Protein AF-A0A940TWQ4-F1 (afdb_monomer_lite)

pLDDT: mean 71.36, std 13.62, range [40.09, 89.25]

Sequence (81 aa):
MDSRGILQVRSRGTIKNYYLQAPSITIGRLDDNPIVLHDSQVSRQHARIDWVRKSPASMPESTGPKDRRASQTWAVPTEAC

Radius of gyration: 29.44 Å; chains: 1; bounding box: 81×63×42 Å

Secondary structure (DSSP, 8-state):
----EEEEEEETTEEEEEEE-SSEEEEESSTTSSEE---TTS-SS-EEEE-----GGGS----------------------

Structure (mmCIF, N/CA/C/O backbone):
data_AF-A0A940TWQ4-F1
#
_entry.id   AF-A0A940TWQ4-F1
#
loop_
_atom_site.group_PDB
_atom_site.id
_atom_site.type_symbol
_atom_site.label_atom_id
_atom_site.label_alt_id
_atom_site.label_comp_id
_atom_site.label_asym_id
_atom_site.label_entity_id
_atom_site.label_seq_id
_atom_site.pdbx_PDB_ins_code
_atom_site.Cartn_x
_atom_site.Cartn_y
_atom_site.Cartn_z
_atom_site.occupancy
_atom_site.B_iso_or_equiv
_atom_site.auth_seq_id
_atom_site.auth_comp_id
_atom_site.auth_asym_id
_atom_site.auth_atom_id
_atom_site.pdbx_PDB_model_num
ATOM 1 N N . MET A 1 1 ? 14.156 -13.844 -5.616 1.00 50.25 1 MET A N 1
ATOM 2 C CA . MET A 1 1 ? 13.046 -13.153 -4.919 1.00 50.25 1 MET A CA 1
ATOM 3 C C . MET A 1 1 ? 13.548 -11.768 -4.558 1.00 50.25 1 MET A C 1
ATOM 5 O O . MET A 1 1 ? 14.078 -11.564 -3.476 1.00 50.25 1 MET A O 1
ATOM 9 N N . ASP A 1 2 ? 13.462 -10.841 -5.502 1.00 60.47 2 ASP A N 1
ATOM 10 C CA . ASP A 1 2 ? 14.123 -9.540 -5.421 1.00 60.47 2 ASP A CA 1
ATOM 11 C C . ASP A 1 2 ? 13.201 -8.538 -4.723 1.00 60.47 2 ASP A C 1
ATOM 13 O O . ASP A 1 2 ? 12.476 -7.766 -5.349 1.00 60.47 2 ASP A O 1
ATOM 17 N N . SER A 1 3 ? 13.169 -8.595 -3.392 1.00 64.94 3 SER A N 1
ATOM 18 C CA . SER A 1 3 ? 12.529 -7.560 -2.581 1.00 64.94 3 SER A CA 1
ATOM 19 C C . SER A 1 3 ? 13.310 -6.255 -2.733 1.00 64.94 3 SER A C 1
ATOM 21 O O . SER A 1 3 ? 14.460 -6.168 -2.307 1.00 64.94 3 SER A O 1
ATOM 23 N N . ARG A 1 4 ? 12.684 -5.236 -3.332 1.00 72.31 4 ARG A N 1
ATOM 24 C CA . ARG A 1 4 ? 13.304 -3.920 -3.588 1.00 72.31 4 ARG A CA 1
ATOM 25 C C . ARG A 1 4 ? 13.384 -3.038 -2.340 1.00 72.31 4 ARG A C 1
ATOM 27 O O . ARG A 1 4 ? 14.087 -2.035 -2.335 1.00 72.31 4 ARG A O 1
ATOM 34 N N . GLY A 1 5 ? 12.660 -3.408 -1.286 1.00 82.00 5 GLY A N 1
ATOM 35 C CA . GLY A 1 5 ? 12.648 -2.717 -0.003 1.00 82.00 5 GLY A CA 1
ATOM 36 C C . GLY A 1 5 ? 11.632 -3.319 0.964 1.00 82.00 5 GLY A C 1
ATOM 37 O O . GLY A 1 5 ? 10.880 -4.234 0.613 1.00 82.00 5 GLY A O 1
ATOM 38 N N . ILE A 1 6 ? 11.608 -2.789 2.186 1.00 87.62 6 ILE A N 1
ATOM 39 C CA . ILE A 1 6 ? 10.668 -3.179 3.242 1.00 87.62 6 ILE A CA 1
ATOM 40 C C . ILE A 1 6 ? 9.815 -1.962 3.596 1.00 87.62 6 ILE A C 1
ATOM 42 O O . ILE A 1 6 ? 10.349 -0.900 3.910 1.00 87.62 6 ILE A O 1
ATOM 46 N N . LEU A 1 7 ? 8.494 -2.128 3.577 1.00 85.69 7 LEU A N 1
ATOM 47 C CA . LEU A 1 7 ? 7.551 -1.160 4.124 1.00 85.69 7 LEU A CA 1
ATOM 48 C C . LEU A 1 7 ? 7.185 -1.574 5.548 1.00 85.69 7 LEU A C 1
ATOM 50 O O . LEU A 1 7 ? 6.522 -2.590 5.758 1.00 85.69 7 LEU A O 1
ATOM 54 N N . GLN A 1 8 ? 7.606 -0.775 6.525 1.00 87.94 8 GLN A N 1
ATOM 55 C CA . GLN A 1 8 ? 7.209 -0.948 7.917 1.00 87.94 8 GLN A CA 1
ATOM 56 C C . GLN A 1 8 ? 5.983 -0.084 8.217 1.00 87.94 8 GLN A C 1
ATOM 58 O O . GLN A 1 8 ? 6.066 1.142 8.210 1.00 87.94 8 GLN A O 1
ATOM 63 N N . VAL A 1 9 ? 4.858 -0.721 8.532 1.00 84.00 9 VAL A N 1
ATOM 64 C CA . VAL A 1 9 ? 3.641 -0.040 8.977 1.00 84.00 9 VAL A CA 1
ATOM 65 C C . VAL A 1 9 ? 3.514 -0.172 10.490 1.00 84.00 9 VAL A C 1
ATOM 67 O O . VAL A 1 9 ? 3.525 -1.279 11.028 1.00 84.00 9 VAL A O 1
ATOM 70 N N . ARG A 1 10 ? 3.385 0.962 11.181 1.00 86.44 10 ARG A N 1
ATOM 71 C CA . ARG A 1 10 ? 3.169 1.032 12.631 1.00 86.44 10 ARG A CA 1
ATOM 72 C C . ARG A 1 10 ? 1.729 1.467 12.884 1.00 86.44 10 ARG A C 1
ATOM 74 O O . ARG A 1 10 ? 1.377 2.596 12.567 1.00 86.44 10 ARG A O 1
ATOM 81 N N . SER A 1 11 ? 0.899 0.584 13.433 1.00 78.44 11 SER A N 1
ATOM 82 C CA . SER A 1 11 ? -0.496 0.891 13.774 1.00 78.44 11 SER A CA 1
ATOM 83 C C . SER A 1 11 ? -0.858 0.322 15.142 1.00 78.44 11 SER A C 1
ATOM 85 O O . SER A 1 11 ? -0.581 -0.844 15.404 1.00 78.44 11 SER A O 1
ATOM 87 N N . ARG A 1 12 ? -1.471 1.141 16.011 1.00 78.50 12 ARG A N 1
ATOM 88 C CA . ARG A 1 12 ? -1.989 0.769 17.350 1.00 78.50 12 ARG A CA 1
ATOM 89 C C . ARG A 1 12 ? -1.058 -0.146 18.170 1.00 78.50 12 ARG A C 1
ATOM 91 O O . ARG A 1 12 ? -1.500 -1.116 18.772 1.00 78.50 12 ARG A O 1
ATOM 98 N N . GLY A 1 13 ? 0.245 0.135 18.158 1.00 83.50 13 GLY A N 1
ATOM 99 C CA . GLY A 1 13 ? 1.255 -0.656 18.880 1.00 83.50 13 GLY A CA 1
ATOM 100 C C . GLY A 1 13 ? 1.713 -1.941 18.178 1.00 83.50 13 GLY A C 1
ATOM 101 O O . GLY A 1 13 ? 2.626 -2.601 18.659 1.00 83.50 13 GLY A O 1
ATOM 102 N N . THR A 1 14 ? 1.147 -2.279 17.019 1.00 83.56 14 THR A N 1
ATOM 103 C CA . THR A 1 14 ? 1.610 -3.372 16.158 1.00 83.56 14 THR A CA 1
ATOM 104 C C . THR A 1 14 ? 2.517 -2.833 15.057 1.00 83.56 14 THR A C 1
ATOM 106 O O . THR A 1 14 ? 2.206 -1.833 14.403 1.00 83.56 14 THR A O 1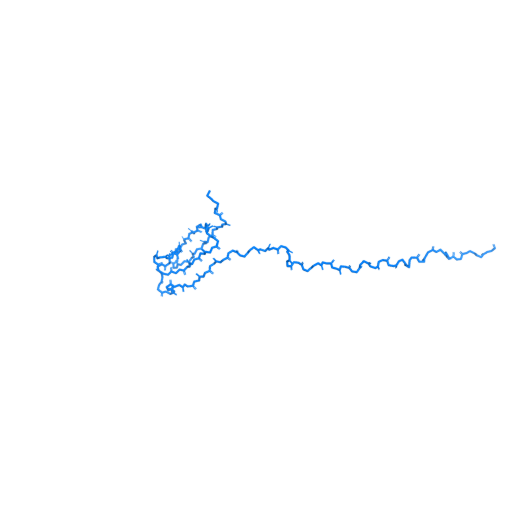
ATOM 109 N N . ILE A 1 15 ? 3.630 -3.524 14.817 1.00 88.44 15 ILE A N 1
ATOM 110 C CA . ILE A 1 15 ? 4.530 -3.256 13.696 1.00 88.44 15 ILE A CA 1
ATOM 111 C C . ILE A 1 15 ? 4.392 -4.404 12.698 1.00 88.44 15 ILE A C 1
ATOM 113 O O . ILE A 1 15 ? 4.639 -5.557 13.043 1.00 88.44 15 ILE A O 1
ATOM 117 N N . LYS A 1 16 ? 4.003 -4.093 11.460 1.00 86.75 16 LYS A N 1
ATOM 118 C CA . LYS A 1 16 ? 3.963 -5.053 10.352 1.00 86.75 16 LYS A CA 1
ATOM 119 C C . LYS A 1 16 ? 4.979 -4.660 9.291 1.00 86.75 16 LYS A C 1
ATOM 121 O O . LYS A 1 16 ? 5.006 -3.514 8.851 1.00 86.75 16 LYS A O 1
ATOM 126 N N . ASN A 1 17 ? 5.787 -5.624 8.867 1.00 89.25 17 ASN A N 1
ATOM 127 C CA . ASN A 1 17 ? 6.769 -5.446 7.805 1.00 89.25 17 ASN A CA 1
ATOM 128 C C . ASN A 1 17 ? 6.256 -6.137 6.538 1.00 89.25 17 ASN A C 1
ATOM 130 O O . ASN A 1 17 ? 5.953 -7.328 6.568 1.00 89.25 17 ASN A O 1
ATOM 134 N N . TYR A 1 18 ? 6.179 -5.396 5.437 1.00 86.19 18 TYR A N 1
ATOM 135 C CA . TYR A 1 18 ? 5.762 -5.896 4.131 1.00 86.19 18 TYR A CA 1
ATOM 136 C C . TYR A 1 18 ? 6.925 -5.791 3.147 1.00 86.19 18 TYR A C 1
ATOM 138 O O . TYR A 1 18 ? 7.553 -4.738 3.025 1.00 86.19 18 TYR A O 1
ATOM 146 N N . TYR A 1 19 ? 7.211 -6.874 2.430 1.00 86.12 19 TYR A N 1
ATOM 147 C CA . TYR A 1 19 ? 8.241 -6.880 1.393 1.00 86.12 19 TYR A CA 1
ATOM 148 C C . TYR A 1 19 ? 7.674 -6.298 0.098 1.00 86.12 19 TYR A C 1
ATOM 150 O O . TYR A 1 19 ? 6.707 -6.815 -0.459 1.00 86.12 19 TYR A O 1
ATOM 158 N N . LEU A 1 20 ? 8.281 -5.219 -0.396 1.00 85.06 20 LEU A N 1
ATOM 159 C CA . LEU A 1 20 ? 7.855 -4.562 -1.629 1.00 85.06 20 LEU A CA 1
ATOM 160 C C . LEU A 1 20 ? 8.444 -5.319 -2.826 1.00 85.06 20 LEU A C 1
ATOM 162 O O . LEU A 1 20 ? 9.609 -5.135 -3.187 1.00 85.06 20 LEU A O 1
ATOM 166 N N . GLN A 1 21 ? 7.638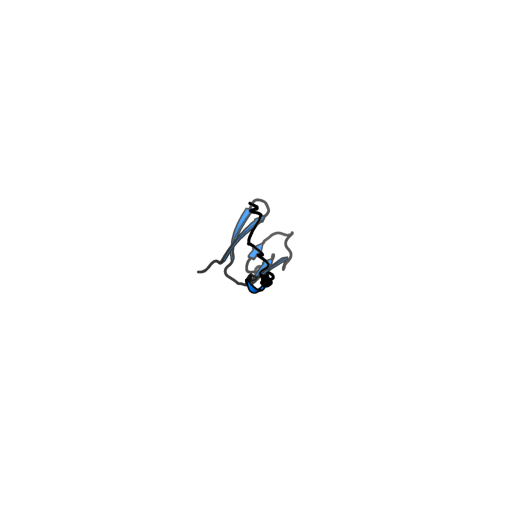 -6.203 -3.413 1.00 81.94 21 GLN A N 1
ATOM 167 C CA . GLN A 1 21 ? 8.038 -7.039 -4.553 1.00 81.94 21 GLN A CA 1
ATOM 168 C C . GLN A 1 21 ? 7.599 -6.453 -5.906 1.00 81.94 21 GLN A C 1
ATOM 170 O O . GLN A 1 21 ? 8.263 -6.667 -6.918 1.00 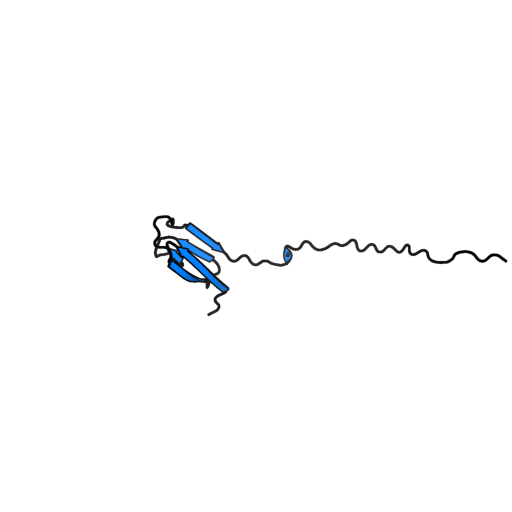81.94 21 GLN A O 1
ATOM 175 N N . ALA A 1 22 ? 6.507 -5.684 -5.932 1.00 81.25 22 ALA A N 1
ATOM 176 C CA . ALA A 1 22 ? 5.936 -5.116 -7.151 1.00 81.25 22 ALA A CA 1
ATOM 177 C C . ALA A 1 22 ? 6.369 -3.651 -7.394 1.00 81.25 22 ALA A C 1
ATOM 179 O O . ALA A 1 22 ? 6.687 -2.927 -6.445 1.00 81.25 22 ALA A O 1
ATOM 180 N N . PRO A 1 23 ? 6.380 -3.189 -8.663 1.00 79.38 23 PRO A N 1
ATOM 181 C CA . PRO A 1 23 ? 6.671 -1.796 -9.022 1.00 79.38 23 PRO A CA 1
ATOM 182 C C . PRO A 1 23 ? 5.580 -0.807 -8.582 1.00 79.38 23 PRO A C 1
ATOM 184 O O . PRO A 1 23 ? 5.887 0.358 -8.348 1.00 79.38 23 PRO A O 1
ATOM 187 N N . SER A 1 24 ? 4.341 -1.279 -8.452 1.00 83.19 24 SER A N 1
ATOM 188 C CA . SER A 1 24 ? 3.185 -0.506 -8.007 1.00 83.19 24 SER A CA 1
ATOM 189 C C . SER A 1 24 ? 2.431 -1.304 -6.947 1.00 83.19 24 SER A C 1
ATOM 191 O O . SER A 1 24 ? 2.035 -2.442 -7.209 1.00 83.19 24 SER A O 1
ATOM 193 N N . ILE A 1 25 ? 2.252 -0.741 -5.755 1.00 86.25 25 ILE A N 1
ATOM 194 C CA . ILE A 1 25 ? 1.625 -1.417 -4.612 1.00 86.25 25 ILE A CA 1
ATOM 195 C C . ILE A 1 25 ? 0.558 -0.501 -4.023 1.00 86.25 25 ILE A C 1
ATOM 197 O O . ILE A 1 25 ? 0.835 0.649 -3.685 1.00 86.25 25 ILE A O 1
ATOM 201 N N . THR A 1 26 ? -0.659 -1.020 -3.883 1.00 86.69 26 THR A N 1
ATOM 202 C CA . THR A 1 26 ? -1.785 -0.299 -3.279 1.00 86.69 26 THR A CA 1
ATOM 203 C C . THR A 1 26 ? -1.953 -0.711 -1.820 1.00 86.69 26 THR A C 1
ATOM 205 O O . THR A 1 26 ? -1.840 -1.884 -1.469 1.00 86.69 26 THR A O 1
ATOM 208 N N . ILE A 1 27 ? -2.220 0.269 -0.965 1.00 86.00 27 ILE A N 1
ATOM 209 C CA . ILE A 1 27 ? -2.442 0.103 0.467 1.00 86.00 27 ILE A CA 1
ATOM 210 C C . ILE A 1 27 ? -3.905 0.411 0.754 1.00 86.00 27 ILE A C 1
ATOM 212 O O . ILE A 1 27 ? -4.415 1.465 0.360 1.00 86.00 27 ILE A O 1
ATOM 216 N N . GLY A 1 28 ? -4.573 -0.471 1.489 1.00 85.31 28 GLY A N 1
ATOM 217 C CA . GLY A 1 28 ? -5.959 -0.249 1.870 1.00 85.31 28 GLY A CA 1
ATOM 218 C C . GLY A 1 28 ? -6.475 -1.240 2.900 1.00 85.31 28 GLY A C 1
ATOM 219 O O . GLY A 1 28 ? -5.770 -2.142 3.343 1.00 85.31 28 GLY A O 1
ATOM 220 N N . ARG A 1 29 ? -7.732 -1.047 3.299 1.00 84.94 29 ARG A N 1
ATOM 221 C CA . ARG A 1 29 ? -8.420 -1.923 4.261 1.00 84.94 29 ARG A CA 1
ATOM 222 C C . ARG A 1 29 ? -9.028 -3.177 3.624 1.00 84.94 29 ARG A C 1
ATOM 224 O O . ARG A 1 29 ? -9.355 -4.112 4.341 1.00 84.94 29 ARG A O 1
ATOM 231 N N . LEU A 1 30 ? -9.229 -3.174 2.306 1.00 74.12 30 LEU A N 1
ATOM 232 C CA . LEU A 1 30 ? -9.768 -4.325 1.575 1.00 74.12 30 LEU A CA 1
ATOM 233 C C . LEU A 1 30 ? -8.705 -5.406 1.397 1.00 74.12 30 LEU A C 1
ATOM 235 O O . LEU A 1 30 ? -7.569 -5.081 1.053 1.00 74.12 30 LEU A O 1
ATOM 239 N N . ASP A 1 31 ? -9.133 -6.657 1.542 1.00 72.81 31 ASP A N 1
ATOM 240 C CA . ASP A 1 31 ? -8.345 -7.886 1.378 1.00 72.81 31 ASP A CA 1
ATOM 241 C C . ASP A 1 31 ? -7.795 -8.076 -0.044 1.00 72.81 31 ASP A C 1
ATOM 243 O O . ASP A 1 31 ? -6.837 -8.809 -0.256 1.00 72.81 31 ASP A O 1
ATOM 247 N N . ASP A 1 32 ? -8.386 -7.374 -1.011 1.00 75.50 32 ASP A N 1
ATOM 248 C CA . ASP A 1 32 ? -7.956 -7.330 -2.411 1.00 75.50 32 ASP A CA 1
ATOM 249 C C . ASP A 1 32 ? -6.639 -6.548 -2.607 1.00 75.50 32 ASP A C 1
ATOM 251 O O . ASP A 1 32 ? -5.957 -6.688 -3.620 1.00 75.50 32 ASP A O 1
ATOM 255 N N . ASN A 1 33 ? -6.236 -5.726 -1.627 1.00 74.69 33 ASN A N 1
ATOM 256 C CA . ASN A 1 33 ? -4.987 -4.976 -1.719 1.00 74.69 33 ASN A CA 1
ATOM 257 C C . ASN A 1 33 ? -3.779 -5.834 -1.309 1.00 74.69 33 ASN A C 1
ATOM 259 O O . ASN A 1 33 ? -3.839 -6.553 -0.314 1.00 74.69 33 ASN A O 1
ATOM 263 N N . PRO A 1 34 ? -2.615 -5.663 -1.962 1.00 73.88 34 PRO A N 1
ATOM 264 C CA . PRO A 1 34 ? -1.386 -6.368 -1.586 1.00 73.88 34 PRO A CA 1
ATOM 265 C C . PRO A 1 34 ? -0.907 -6.043 -0.161 1.00 73.88 34 PRO A C 1
ATOM 267 O O . PRO A 1 34 ? -0.196 -6.839 0.449 1.00 73.88 34 PRO A O 1
ATOM 270 N N . ILE A 1 35 ? -1.283 -4.881 0.386 1.00 78.81 35 ILE A N 1
ATOM 271 C CA . ILE A 1 35 ? -1.003 -4.500 1.773 1.00 78.81 35 ILE A CA 1
ATOM 272 C C . ILE A 1 35 ? -2.319 -4.144 2.463 1.00 78.81 35 ILE A C 1
ATOM 274 O O . ILE A 1 35 ? -2.837 -3.033 2.318 1.00 78.81 35 ILE A O 1
ATOM 278 N N . VAL A 1 36 ? -2.834 -5.107 3.231 1.00 81.75 36 VAL A N 1
ATOM 279 C CA . VAL A 1 3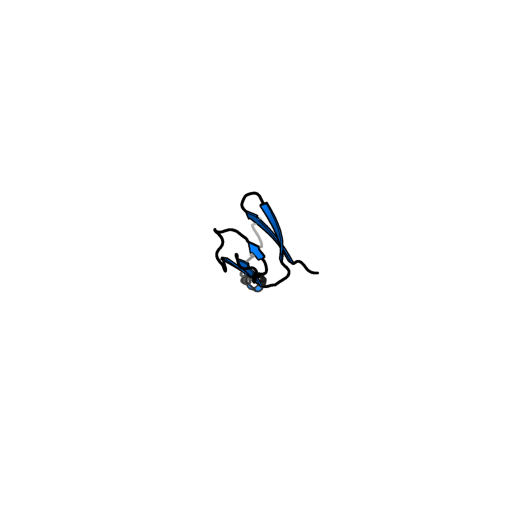6 ? -4.100 -4.992 3.961 1.00 81.75 36 VAL A CA 1
ATOM 280 C C . VAL A 1 36 ? -3.862 -4.476 5.379 1.00 81.75 36 VAL A C 1
ATOM 282 O O . VAL A 1 36 ? -3.127 -5.080 6.171 1.00 81.75 36 VAL A O 1
ATOM 285 N N . LEU A 1 37 ? -4.518 -3.365 5.714 1.00 78.88 37 LEU A N 1
ATOM 286 C CA . LEU A 1 37 ? -4.524 -2.767 7.048 1.00 78.88 37 LEU A CA 1
ATOM 287 C C . LEU A 1 37 ? -5.940 -2.785 7.624 1.00 78.88 37 LEU A C 1
ATOM 289 O O . LEU A 1 37 ? -6.792 -1.995 7.226 1.00 78.88 37 LEU A O 1
ATOM 293 N N . HIS A 1 38 ? -6.180 -3.662 8.600 1.00 73.44 38 HIS A N 1
ATOM 294 C CA . HIS A 1 38 ? -7.451 -3.767 9.328 1.00 73.44 38 HIS A CA 1
ATOM 295 C C . HIS A 1 38 ? -7.622 -2.642 10.361 1.00 73.44 38 HIS A C 1
ATOM 297 O O . HIS A 1 38 ? -7.801 -2.901 11.548 1.00 73.44 38 HIS A O 1
ATOM 303 N N . ASP A 1 39 ? -7.531 -1.386 9.932 1.00 75.62 39 ASP A N 1
ATOM 304 C CA . ASP A 1 39 ? -7.809 -0.236 10.790 1.00 75.62 39 ASP A CA 1
ATOM 305 C C . ASP A 1 39 ? -8.984 0.567 10.225 1.00 75.62 39 ASP A C 1
ATOM 307 O O . ASP A 1 39 ? -9.082 0.786 9.017 1.00 75.62 39 ASP A O 1
ATOM 311 N N . SER A 1 40 ? -9.902 0.991 11.095 1.00 75.19 40 SER A N 1
ATOM 312 C CA . SER A 1 40 ? -11.089 1.756 10.701 1.00 75.19 40 SER A CA 1
ATOM 313 C C . SER A 1 40 ? -10.761 3.168 10.213 1.00 75.19 40 SER A C 1
ATOM 315 O O . SER A 1 40 ? -11.584 3.774 9.534 1.00 75.19 40 SER A O 1
ATOM 317 N N . GLN A 1 41 ? -9.572 3.686 10.529 1.00 77.75 41 GLN A N 1
ATOM 318 C CA . GLN A 1 41 ? -9.071 4.965 10.021 1.00 77.75 41 GLN A CA 1
ATOM 319 C C . GLN A 1 41 ? -8.497 4.851 8.599 1.00 77.75 41 GLN A C 1
ATOM 321 O O . GLN A 1 41 ? -8.220 5.865 7.961 1.00 77.75 41 GLN A O 1
ATOM 326 N N . VAL A 1 42 ? -8.314 3.631 8.081 1.00 76.44 42 VAL A N 1
ATOM 327 C CA . VAL A 1 42 ? -7.751 3.390 6.750 1.00 76.44 42 VAL A CA 1
ATOM 328 C C . VAL A 1 42 ? -8.878 3.217 5.731 1.00 76.44 42 VAL A C 1
ATOM 330 O O . VAL A 1 42 ? -9.739 2.339 5.837 1.00 76.44 42 VAL A O 1
ATOM 333 N N . SER A 1 43 ? -8.862 4.063 4.702 1.00 75.44 43 SER A N 1
ATOM 334 C CA . SER A 1 43 ? -9.785 3.979 3.567 1.00 75.44 43 SER A CA 1
ATOM 335 C C . SER A 1 43 ? -9.600 2.684 2.769 1.00 75.44 43 SER A C 1
ATOM 337 O O . SER A 1 43 ? -8.534 2.067 2.757 1.00 75.44 43 SER A O 1
ATOM 339 N N . ARG A 1 44 ? -10.655 2.277 2.051 1.00 78.75 44 ARG A N 1
ATOM 340 C CA . ARG A 1 44 ? -10.657 1.091 1.170 1.00 78.75 44 ARG A CA 1
ATOM 341 C C . ARG A 1 44 ? -9.457 1.056 0.216 1.00 78.75 44 ARG A C 1
ATOM 343 O O . ARG A 1 44 ? -8.837 0.010 0.073 1.00 78.75 44 ARG A O 1
ATOM 350 N N . GLN A 1 45 ? -9.130 2.206 -0.367 1.00 78.38 45 GLN A N 1
ATOM 351 C CA . GLN A 1 45 ? -7.886 2.481 -1.080 1.00 78.38 45 GLN A CA 1
ATOM 352 C C . GLN A 1 45 ? -7.317 3.753 -0.458 1.00 78.38 45 GLN A C 1
ATOM 354 O O . GLN A 1 45 ? -7.927 4.815 -0.567 1.00 78.38 45 GLN A O 1
ATOM 359 N N . HIS A 1 46 ? -6.230 3.631 0.293 1.00 82.31 46 HIS A N 1
ATOM 360 C CA . HIS A 1 46 ? -5.682 4.739 1.069 1.00 82.31 46 HIS A CA 1
ATOM 361 C C . HIS A 1 46 ? -4.504 5.399 0.356 1.00 82.31 46 HIS A C 1
ATOM 363 O O . HIS A 1 46 ? -4.445 6.621 0.271 1.00 82.31 46 HIS A O 1
ATOM 369 N N . ALA A 1 47 ? -3.582 4.600 -0.178 1.00 81.31 47 ALA A N 1
ATOM 370 C CA . ALA A 1 47 ? -2.401 5.109 -0.862 1.00 81.31 47 ALA A CA 1
ATOM 371 C C . ALA A 1 47 ? -1.911 4.127 -1.927 1.00 81.31 47 ALA A C 1
ATOM 373 O O . ALA A 1 47 ? -2.146 2.922 -1.832 1.00 81.31 47 ALA A O 1
ATOM 374 N N . ARG A 1 48 ? -1.191 4.645 -2.922 1.00 86.44 48 ARG A N 1
ATOM 375 C CA . ARG A 1 48 ? -0.514 3.863 -3.958 1.00 86.44 48 ARG A CA 1
ATOM 376 C C . ARG A 1 48 ? 0.956 4.266 -3.994 1.00 86.44 48 ARG A C 1
ATOM 378 O O . ARG A 1 48 ? 1.269 5.451 -4.047 1.00 86.44 48 ARG A O 1
ATOM 385 N N . ILE A 1 49 ? 1.840 3.278 -3.938 1.00 84.50 49 ILE A N 1
ATOM 386 C CA . ILE A 1 49 ? 3.290 3.450 -4.003 1.00 84.50 49 ILE A CA 1
ATOM 387 C C . ILE A 1 49 ? 3.754 2.995 -5.382 1.00 84.50 49 ILE A C 1
ATOM 389 O O . ILE A 1 49 ? 3.559 1.832 -5.729 1.00 84.50 49 ILE A O 1
ATOM 393 N N . ASP A 1 50 ? 4.403 3.889 -6.126 1.00 86.00 50 ASP A N 1
ATOM 394 C CA . ASP A 1 50 ? 5.068 3.589 -7.395 1.00 86.00 50 ASP A CA 1
ATOM 395 C C . ASP A 1 50 ? 6.569 3.886 -7.289 1.00 86.00 50 ASP A C 1
ATOM 397 O O . ASP A 1 50 ? 6.987 4.933 -6.786 1.00 86.00 50 ASP A O 1
ATOM 401 N N . TRP A 1 51 ? 7.395 2.963 -7.780 1.00 81.44 51 TRP A N 1
ATOM 402 C CA . TRP A 1 51 ? 8.843 3.152 -7.837 1.00 81.44 51 TRP A CA 1
ATOM 403 C C . TRP A 1 51 ? 9.220 4.041 -9.024 1.00 81.44 51 TRP A C 1
ATOM 405 O O . TRP A 1 51 ? 9.326 3.581 -10.161 1.00 81.44 51 TRP A O 1
ATOM 415 N N . VAL A 1 52 ? 9.482 5.320 -8.761 1.00 80.56 52 VAL A N 1
ATOM 416 C CA . VAL A 1 52 ? 10.079 6.213 -9.758 1.00 80.56 52 VAL A CA 1
ATOM 417 C C . VAL A 1 52 ? 11.569 5.915 -9.899 1.00 80.56 52 VAL A C 1
ATOM 419 O O . VAL A 1 52 ? 12.348 6.080 -8.958 1.00 80.56 52 VAL A O 1
ATOM 422 N N . ARG A 1 53 ? 12.000 5.501 -11.097 1.00 75.00 53 ARG A N 1
ATOM 423 C CA . ARG A 1 53 ? 13.431 5.495 -11.414 1.00 75.00 53 ARG A CA 1
ATOM 424 C C . ARG A 1 53 ? 13.900 6.951 -11.370 1.00 75.00 53 ARG A C 1
ATOM 426 O O . ARG A 1 53 ? 13.435 7.774 -12.158 1.00 75.00 53 ARG A O 1
ATOM 433 N N . LYS A 1 54 ? 14.831 7.298 -10.482 1.00 59.38 54 LYS A N 1
ATOM 434 C CA . LYS A 1 54 ? 15.629 8.508 -10.701 1.00 59.38 54 LYS A CA 1
ATOM 435 C C . LYS A 1 54 ? 16.563 8.202 -11.863 1.00 59.38 54 LYS A C 1
ATOM 437 O O . LYS A 1 54 ? 17.656 7.681 -11.672 1.00 59.38 54 LYS A O 1
ATOM 442 N N . SER A 1 55 ? 16.111 8.464 -13.084 1.00 60.06 55 SER A N 1
ATOM 443 C CA . SER A 1 55 ? 17.042 8.579 -14.197 1.00 60.06 55 SER A CA 1
ATOM 444 C C . SER A 1 55 ? 17.952 9.778 -13.904 1.00 60.06 55 SER A C 1
ATOM 446 O O . SER A 1 55 ? 17.430 10.863 -13.645 1.00 60.06 55 SER A O 1
ATOM 448 N N . PRO A 1 56 ? 19.287 9.638 -13.969 1.00 60.78 56 PRO A N 1
ATOM 449 C CA . PRO A 1 56 ? 20.196 10.780 -13.841 1.00 60.78 56 PRO A CA 1
ATOM 450 C C . PRO A 1 56 ? 20.017 11.815 -14.967 1.00 60.78 56 PRO A C 1
ATOM 452 O O . PRO A 1 56 ? 20.579 12.896 -14.882 1.00 60.78 56 PRO A O 1
ATOM 455 N N . ALA A 1 57 ? 19.180 11.535 -15.974 1.00 57.28 57 ALA A N 1
ATOM 456 C CA . ALA A 1 57 ? 18.806 12.462 -17.044 1.00 57.28 57 ALA A CA 1
ATOM 457 C C . ALA A 1 57 ? 18.088 13.744 -16.565 1.00 57.28 57 ALA A C 1
ATOM 459 O O . ALA A 1 57 ? 17.877 14.648 -17.364 1.00 57.28 57 ALA A O 1
ATOM 460 N N . SER A 1 58 ? 17.704 13.834 -15.285 1.00 56.16 58 SER A N 1
ATOM 461 C CA . SER A 1 58 ? 17.199 15.073 -14.674 1.00 56.16 58 SER A CA 1
ATOM 462 C C . SER A 1 58 ? 18.281 15.897 -13.971 1.00 56.16 58 SER A C 1
ATOM 464 O O . SER A 1 58 ? 17.948 16.914 -13.367 1.00 56.16 58 SER A O 1
ATOM 466 N N . MET A 1 59 ? 19.559 15.502 -14.030 1.00 49.50 59 MET A N 1
ATOM 467 C CA . MET A 1 59 ? 20.618 16.498 -13.888 1.00 49.50 59 MET A CA 1
ATOM 468 C C . MET A 1 59 ? 20.635 17.309 -15.184 1.00 49.50 59 MET A C 1
ATOM 470 O O . MET A 1 59 ? 20.966 16.734 -16.223 1.00 49.50 59 MET A O 1
ATOM 474 N N . PRO A 1 60 ? 20.265 18.605 -15.173 1.00 60.06 60 PRO A N 1
ATOM 475 C CA . PRO A 1 60 ? 20.601 19.452 -16.299 1.00 60.06 60 PRO A CA 1
ATOM 476 C C . PRO A 1 60 ? 22.115 19.381 -16.461 1.00 60.06 60 PRO A C 1
ATOM 478 O O . PRO A 1 60 ? 22.871 19.525 -15.498 1.00 60.06 60 PRO A O 1
ATOM 481 N N . GLU A 1 61 ? 22.522 19.071 -17.684 1.00 58.47 61 GLU A N 1
ATOM 482 C CA . GLU A 1 61 ? 23.872 19.219 -18.183 1.00 58.47 61 GLU A CA 1
ATOM 483 C C . GLU A 1 61 ? 24.515 20.450 -17.544 1.00 58.47 61 GLU A C 1
ATOM 485 O O . GLU A 1 61 ? 24.051 21.578 -17.714 1.00 58.47 61 GLU A O 1
ATOM 490 N N . SER A 1 62 ? 25.565 20.211 -16.759 1.00 54.56 62 SER A N 1
ATOM 491 C CA . SER A 1 62 ? 26.488 21.246 -16.327 1.00 54.56 62 SER A CA 1
ATOM 492 C C . SER A 1 62 ? 27.156 21.805 -17.583 1.00 54.56 62 SER A C 1
ATOM 494 O O . SER A 1 62 ? 28.292 21.451 -17.898 1.00 54.56 62 SER A O 1
ATOM 496 N N . THR A 1 63 ? 26.470 22.692 -18.304 1.00 60.66 63 THR A N 1
ATOM 497 C CA . THR A 1 63 ? 27.088 23.654 -19.213 1.00 60.66 63 THR A CA 1
ATOM 498 C C . THR A 1 63 ? 27.827 24.662 -18.342 1.00 60.66 63 THR A C 1
ATOM 500 O O . THR A 1 63 ? 27.433 25.807 -18.147 1.00 60.66 63 THR A O 1
ATOM 503 N N . GLY A 1 64 ? 28.937 24.198 -17.766 1.00 55.34 64 GLY A N 1
ATOM 504 C CA . GLY A 1 64 ? 29.989 25.101 -17.349 1.00 55.34 64 GLY A CA 1
ATOM 505 C C . GLY A 1 64 ? 30.423 25.884 -18.590 1.00 55.34 64 GLY A C 1
ATOM 506 O O . GLY A 1 64 ? 30.624 25.269 -19.644 1.00 55.34 64 GLY A O 1
ATOM 507 N N . PRO A 1 65 ? 30.561 27.216 -18.521 1.00 54.38 65 PRO A N 1
ATOM 508 C CA . PRO A 1 65 ? 31.152 27.965 -19.613 1.00 54.38 65 PRO A CA 1
ATOM 509 C C . PRO A 1 65 ? 32.604 27.503 -19.786 1.00 54.38 65 PRO A C 1
ATOM 511 O O . PRO A 1 65 ? 33.504 27.867 -19.029 1.00 54.38 65 PRO A O 1
ATOM 514 N N . LYS A 1 66 ? 32.834 26.669 -20.804 1.00 60.09 66 LYS A N 1
ATOM 515 C CA . LYS A 1 66 ? 34.148 26.365 -21.373 1.00 60.09 66 LYS A CA 1
ATOM 516 C C . LYS A 1 66 ? 34.588 27.566 -22.216 1.00 60.09 66 LYS A C 1
ATOM 518 O O . LYS A 1 66 ? 34.754 27.450 -23.420 1.00 60.09 66 LYS A O 1
ATOM 523 N N . ASP A 1 67 ? 34.793 28.711 -21.579 1.00 53.47 67 ASP A N 1
ATOM 524 C CA . ASP A 1 67 ? 35.499 29.836 -22.190 1.00 53.47 67 ASP A CA 1
ATOM 525 C C . ASP A 1 67 ? 36.684 30.206 -21.300 1.00 53.47 67 ASP A C 1
ATOM 527 O O . ASP A 1 67 ? 36.754 31.241 -20.647 1.00 53.47 67 ASP A O 1
ATOM 531 N N . ARG A 1 68 ? 37.675 29.306 -21.284 1.00 54.09 68 ARG A N 1
ATOM 532 C CA . ARG A 1 68 ? 39.064 29.715 -21.071 1.00 54.09 68 ARG A CA 1
ATOM 533 C C . ARG A 1 68 ? 39.557 30.351 -22.371 1.00 54.09 68 ARG A C 1
ATOM 535 O O . ARG A 1 68 ? 40.412 29.787 -23.051 1.00 54.09 68 ARG A O 1
ATOM 542 N N . ARG A 1 69 ? 39.026 31.524 -22.728 1.00 50.38 69 ARG A N 1
ATOM 543 C CA . ARG A 1 69 ? 39.763 32.428 -23.607 1.00 50.38 69 ARG A CA 1
ATOM 544 C C . ARG A 1 69 ? 40.908 32.982 -22.779 1.00 50.38 69 ARG A C 1
ATOM 546 O O . ARG A 1 69 ? 40.728 33.749 -21.839 1.00 50.38 69 ARG A O 1
ATOM 553 N N . ALA A 1 70 ? 42.082 32.468 -23.107 1.00 52.78 70 ALA A N 1
ATOM 554 C CA . ALA A 1 70 ? 43.369 32.905 -22.626 1.00 52.78 70 ALA A CA 1
ATOM 555 C C . ALA A 1 70 ? 43.453 34.437 -22.573 1.00 52.78 70 ALA A C 1
ATOM 557 O O . ALA A 1 70 ? 43.367 35.129 -23.583 1.00 52.78 70 ALA A O 1
ATOM 558 N N . SER A 1 71 ? 43.647 34.961 -21.372 1.00 49.06 71 SER A N 1
ATOM 559 C CA . SER A 1 71 ? 44.280 36.257 -21.140 1.00 49.06 71 SER A CA 1
ATOM 560 C C . SER A 1 71 ? 45.214 36.097 -19.946 1.00 49.06 71 SER A C 1
ATOM 562 O O . SER A 1 71 ? 45.141 36.812 -18.958 1.00 49.06 71 SER A O 1
ATOM 564 N N . GLN A 1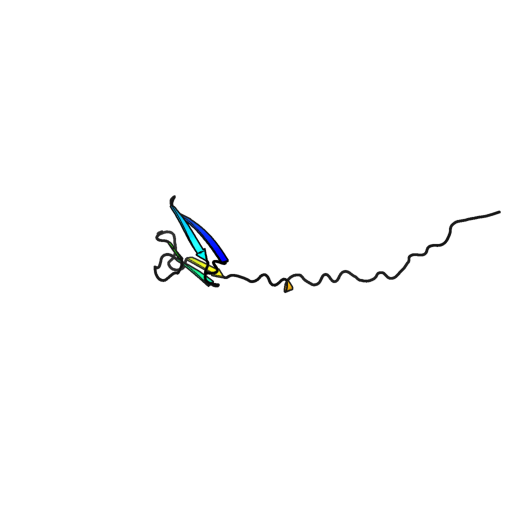 72 ? 46.080 35.083 -20.026 1.00 53.88 72 GLN A N 1
ATOM 565 C CA . GLN A 1 72 ? 47.338 35.099 -19.291 1.00 53.88 72 GLN A CA 1
ATOM 566 C C . GLN A 1 72 ? 48.312 35.923 -20.133 1.00 53.88 72 GLN A C 1
ATOM 568 O O . GLN A 1 72 ? 49.102 35.390 -20.904 1.00 53.88 72 GLN A O 1
ATOM 573 N N . THR A 1 73 ? 48.191 37.246 -20.028 1.00 62.72 73 THR A N 1
ATOM 574 C CA . THR A 1 73 ? 49.330 38.130 -20.266 1.00 62.72 73 THR A CA 1
ATOM 575 C C . THR A 1 73 ? 50.316 37.847 -19.144 1.00 62.72 73 THR A C 1
ATOM 577 O O . THR A 1 73 ? 50.021 38.128 -17.985 1.00 62.72 73 THR A O 1
ATOM 580 N N . TRP A 1 74 ? 51.468 37.270 -19.478 1.00 52.38 74 TRP A N 1
ATOM 581 C CA . TRP A 1 74 ? 52.615 37.252 -18.579 1.00 52.38 74 TRP A CA 1
ATOM 582 C C . TRP A 1 74 ? 53.912 37.408 -19.367 1.00 52.38 74 TRP A C 1
ATOM 584 O O . TRP A 1 74 ? 54.302 36.494 -20.086 1.00 52.38 74 TRP A O 1
ATOM 594 N N . ALA A 1 75 ? 54.531 38.584 -19.220 1.00 47.66 75 ALA A N 1
ATOM 595 C CA . ALA A 1 75 ? 55.972 38.878 -19.211 1.00 47.66 75 ALA A CA 1
ATOM 596 C C . ALA A 1 75 ? 56.146 40.387 -19.481 1.00 47.66 75 ALA A C 1
ATOM 598 O O . ALA A 1 75 ? 55.640 40.870 -20.486 1.00 47.66 75 ALA A O 1
ATOM 599 N N . VAL A 1 76 ? 56.818 41.217 -18.681 1.00 59.41 76 VAL A N 1
ATOM 600 C CA . VAL A 1 76 ? 57.584 41.079 -17.427 1.00 59.41 76 VAL A CA 1
ATOM 601 C C . VAL A 1 76 ? 57.736 42.494 -16.820 1.00 59.41 76 VAL A C 1
ATOM 603 O O . VAL A 1 76 ? 57.703 43.471 -17.572 1.00 59.41 76 VAL A O 1
ATOM 606 N N . PRO A 1 77 ? 57.902 42.641 -15.492 1.00 54.56 77 PRO A N 1
ATOM 607 C CA . PRO A 1 77 ? 58.288 43.904 -14.864 1.00 54.56 77 PRO A CA 1
ATOM 608 C C . PRO A 1 77 ? 59.790 44.209 -15.040 1.00 54.56 77 PRO A C 1
ATOM 610 O O . PRO A 1 77 ? 60.607 43.297 -15.021 1.00 54.56 77 PRO A O 1
ATOM 613 N N . THR A 1 78 ? 60.089 45.505 -15.198 1.00 63.53 78 THR A N 1
ATOM 614 C CA . THR A 1 78 ? 61.338 46.252 -14.931 1.00 63.53 78 THR A CA 1
ATOM 615 C C . THR A 1 78 ? 62.648 45.477 -14.801 1.00 63.53 78 THR A C 1
ATOM 617 O O . THR A 1 78 ? 62.861 44.829 -13.785 1.00 63.53 78 THR A O 1
ATOM 620 N N . GLU A 1 79 ? 63.597 45.785 -15.692 1.00 50.31 79 GLU A N 1
ATOM 621 C CA . GLU A 1 79 ? 64.969 46.124 -15.291 1.00 50.31 79 GLU A CA 1
ATOM 622 C C . GLU A 1 79 ? 65.438 47.355 -16.084 1.00 50.31 79 GLU A C 1
ATOM 624 O O . GLU A 1 79 ? 65.304 47.428 -17.305 1.00 50.31 79 GLU A O 1
ATOM 629 N N . ALA A 1 80 ? 65.916 48.351 -15.343 1.00 47.59 80 ALA A N 1
ATOM 630 C CA . ALA A 1 80 ? 66.567 49.561 -15.812 1.00 47.59 80 ALA A CA 1
ATOM 631 C C . ALA A 1 80 ? 67.978 4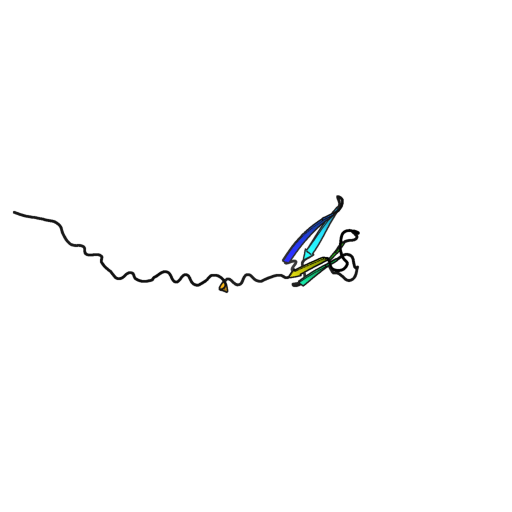9.565 -15.212 1.00 47.59 80 ALA A C 1
ATOM 633 O O . ALA A 1 80 ? 68.080 49.567 -13.987 1.00 47.59 80 ALA A O 1
ATOM 634 N N . CYS A 1 81 ? 69.015 49.533 -16.055 1.00 40.09 81 CYS A N 1
ATOM 635 C CA . CYS A 1 81 ? 70.336 50.168 -15.908 1.00 40.09 81 CYS A CA 1
ATOM 636 C C . CYS A 1 81 ? 71.174 49.817 -17.144 1.00 40.09 81 CYS A C 1
ATOM 638 O O . CYS A 1 81 ? 71.373 48.604 -17.379 1.00 40.09 81 CYS A O 1
#

Foldseek 3Di:
DDQVDWDWDDDPNDTDIDGRPDQKFWEFCDPPGSHHDVDPVTHRTRDMDGDDPPDVVPPPPPPPPPPPPDPPPDDDDDDDD